Protein AF-A0A537UVN1-F1 (afdb_monomer)

Secondary structure (DSSP, 8-state):
-----------B--SS-HHHHHHHHHHHT--HHHHHHHHHHH-SBHHHHHHHHHHHHHHHHHHS---S------------

Sequence (80 aa):
MQRIKHPPVRNKIDLAEPIQVRAWTRRLDISADALKAVVDKVGNSVAAVTKEVELQRTTRKASIAPVESQPADGELPPPV

Mean predicted aligned error: 12.84 Å

Foldseek 3Di:
DDPPPPDPPCQFQDLVDVVSLVVVCVVLVHDSVLLVVQCVVQNRGNVSSSVVSVVVVVVVCVVVDDDDDDPPPDDDDDDD

Radius of gyration: 17.44 Å; Cα contacts (8 Å, |Δi|>4): 46; chains: 1; bounding box: 45×28×51 Å

Structure (mmCIF, N/CA/C/O backbone):
data_AF-A0A537UVN1-F1
#
_entry.id   AF-A0A537UVN1-F1
#
loop_
_atom_site.group_PDB
_atom_site.id
_atom_site.type_symbol
_atom_site.label_atom_id
_atom_site.label_alt_id
_atom_site.label_comp_id
_atom_site.label_asym_id
_atom_site.label_entity_id
_atom_site.label_seq_id
_atom_site.pdbx_PDB_ins_code
_atom_site.Cartn_x
_atom_site.Cartn_y
_atom_site.Cartn_z
_atom_site.occupancy
_atom_site.B_iso_or_equiv
_atom_site.auth_seq_id
_atom_site.auth_comp_id
_atom_site.auth_asym_id
_atom_site.auth_atom_id
_atom_site.pdbx_PDB_model_num
ATOM 1 N N . MET A 1 1 ? 34.262 -11.363 4.191 1.00 48.78 1 MET A N 1
ATOM 2 C CA . MET A 1 1 ? 33.501 -10.114 3.950 1.00 48.78 1 MET A CA 1
ATOM 3 C C . MET A 1 1 ? 32.233 -10.438 3.170 1.00 48.78 1 MET A C 1
ATOM 5 O O . MET A 1 1 ? 32.337 -10.724 1.986 1.00 48.78 1 MET A O 1
ATOM 9 N N . GLN A 1 2 ? 31.051 -10.413 3.790 1.00 59.88 2 GLN A N 1
ATOM 10 C CA . GLN A 1 2 ? 29.785 -10.515 3.054 1.00 59.88 2 GLN A CA 1
ATOM 11 C C . GLN A 1 2 ? 29.136 -9.130 2.974 1.00 59.88 2 GLN A C 1
ATOM 13 O O . GLN A 1 2 ? 28.438 -8.714 3.894 1.00 59.88 2 GLN A O 1
ATOM 18 N N . ARG A 1 3 ? 29.367 -8.397 1.874 1.00 59.38 3 ARG A N 1
ATOM 19 C CA . ARG A 1 3 ? 28.494 -7.262 1.535 1.00 59.38 3 ARG A CA 1
ATOM 20 C C . ARG A 1 3 ? 27.138 -7.868 1.200 1.00 59.38 3 ARG A C 1
ATOM 22 O O . ARG A 1 3 ? 26.991 -8.437 0.120 1.00 59.38 3 ARG A O 1
ATOM 29 N N . ILE A 1 4 ? 26.175 -7.757 2.117 1.00 59.62 4 ILE A N 1
ATOM 30 C CA . ILE A 1 4 ? 24.771 -8.065 1.837 1.00 59.62 4 ILE A CA 1
ATOM 31 C C . ILE A 1 4 ? 24.339 -7.081 0.751 1.00 59.62 4 ILE A C 1
ATOM 33 O O . ILE A 1 4 ? 23.990 -5.932 1.033 1.00 59.62 4 ILE A O 1
ATOM 37 N N . LYS A 1 5 ? 24.451 -7.515 -0.512 1.00 54.78 5 LYS A N 1
ATOM 38 C CA . LYS A 1 5 ? 23.928 -6.803 -1.677 1.00 54.78 5 LYS A CA 1
ATOM 39 C C . LYS A 1 5 ? 22.459 -6.575 -1.367 1.00 54.78 5 LYS A C 1
ATOM 41 O O . LYS A 1 5 ? 21.715 -7.549 -1.280 1.00 54.78 5 LYS A O 1
ATOM 46 N N . HIS A 1 6 ? 22.090 -5.326 -1.091 1.00 56.22 6 HIS A N 1
ATOM 47 C CA . HIS A 1 6 ? 20.736 -5.008 -0.659 1.00 56.22 6 HIS A CA 1
ATOM 48 C C . HIS A 1 6 ? 19.801 -5.552 -1.745 1.00 56.22 6 HIS A C 1
ATOM 50 O O . HIS A 1 6 ? 19.998 -5.184 -2.910 1.00 56.22 6 HIS A O 1
ATOM 56 N N . PRO A 1 7 ? 18.886 -6.491 -1.424 1.00 57.53 7 PRO A N 1
ATOM 57 C CA . PRO A 1 7 ? 18.051 -7.111 -2.442 1.00 57.53 7 PRO A CA 1
ATOM 58 C C . PRO A 1 7 ? 17.331 -5.980 -3.177 1.00 57.53 7 PRO A C 1
ATOM 60 O O . PRO A 1 7 ? 16.825 -5.078 -2.500 1.00 57.53 7 PRO A O 1
ATOM 63 N N . PRO A 1 8 ? 17.366 -5.957 -4.525 1.00 55.44 8 PRO A N 1
ATOM 64 C CA . PRO A 1 8 ? 17.000 -4.779 -5.298 1.00 55.44 8 PRO A CA 1
ATOM 65 C C . PRO A 1 8 ? 15.613 -4.335 -4.862 1.00 55.44 8 PRO A C 1
ATOM 67 O O . PRO A 1 8 ? 14.661 -5.107 -4.984 1.00 55.44 8 PRO A O 1
ATOM 70 N N . VAL A 1 9 ? 15.535 -3.135 -4.272 1.00 57.22 9 VAL A N 1
ATOM 71 C CA . VAL A 1 9 ? 14.328 -2.650 -3.595 1.00 57.22 9 VAL A CA 1
ATOM 72 C C . VAL A 1 9 ? 13.198 -2.728 -4.608 1.00 57.22 9 VAL A C 1
ATOM 74 O O . VAL A 1 9 ? 13.195 -1.975 -5.582 1.00 57.22 9 VAL A O 1
ATOM 7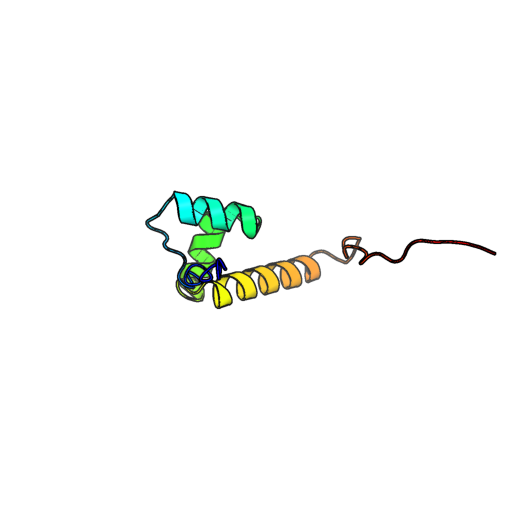7 N N . ARG A 1 10 ? 12.293 -3.702 -4.425 1.00 58.19 10 ARG A N 1
ATOM 78 C CA . ARG A 1 10 ? 11.275 -4.098 -5.412 1.00 58.19 10 ARG A CA 1
ATOM 79 C C . ARG A 1 10 ? 10.181 -3.038 -5.410 1.00 58.19 10 ARG A C 1
ATOM 81 O O . ARG A 1 10 ? 9.101 -3.222 -4.863 1.00 58.19 10 ARG A O 1
ATOM 88 N N . ASN A 1 11 ? 10.533 -1.895 -5.999 1.00 73.56 11 ASN A N 1
ATOM 89 C CA . ASN A 1 11 ? 9.830 -0.614 -5.963 1.00 73.56 11 ASN A CA 1
ATOM 90 C C . ASN A 1 11 ? 8.493 -0.663 -6.720 1.00 73.56 11 ASN A C 1
ATOM 92 O O . ASN A 1 11 ? 7.734 0.295 -6.693 1.00 73.56 11 ASN A O 1
ATOM 96 N N . LYS A 1 12 ? 8.185 -1.790 -7.370 1.00 78.88 12 LYS A N 1
ATOM 97 C CA . LYS A 1 12 ? 6.863 -2.111 -7.899 1.00 78.88 12 LYS A CA 1
ATOM 98 C C . LYS A 1 12 ? 6.220 -3.197 -7.035 1.00 78.88 12 LYS A C 1
ATOM 100 O O . LYS A 1 12 ? 6.759 -4.300 -6.919 1.00 78.88 12 LYS A O 1
ATOM 105 N N . ILE A 1 13 ? 5.069 -2.880 -6.448 1.00 81.31 13 ILE A N 1
ATOM 106 C CA . ILE A 1 13 ? 4.098 -3.853 -5.945 1.00 81.31 13 ILE A CA 1
ATOM 107 C C . ILE A 1 13 ? 3.577 -4.619 -7.151 1.00 81.31 13 ILE A C 1
ATOM 109 O O . ILE A 1 13 ? 3.128 -3.997 -8.109 1.00 81.31 13 ILE A O 1
ATOM 113 N N . ASP A 1 14 ? 3.617 -5.944 -7.114 1.00 81.50 14 ASP A N 1
ATOM 114 C CA . ASP A 1 14 ? 2.907 -6.743 -8.102 1.00 81.50 14 ASP A CA 1
ATOM 115 C C . ASP A 1 14 ? 1.601 -7.262 -7.497 1.00 81.50 14 ASP A C 1
ATOM 117 O O . ASP A 1 14 ? 1.601 -7.832 -6.404 1.00 81.50 14 ASP A O 1
ATOM 121 N N . LEU A 1 15 ? 0.484 -6.985 -8.175 1.00 80.06 15 LEU A N 1
ATOM 122 C CA . LEU A 1 15 ? -0.856 -7.375 -7.733 1.00 80.06 15 LEU A CA 1
ATOM 123 C C . LEU A 1 15 ? -1.230 -8.787 -8.202 1.00 80.06 15 LEU A C 1
ATOM 125 O O . LEU A 1 15 ? -2.143 -9.380 -7.630 1.00 80.06 15 LEU A O 1
ATOM 129 N N . ALA A 1 16 ? -0.522 -9.338 -9.195 1.00 82.19 16 ALA A N 1
ATOM 130 C CA . ALA A 1 16 ? -0.672 -10.735 -9.598 1.00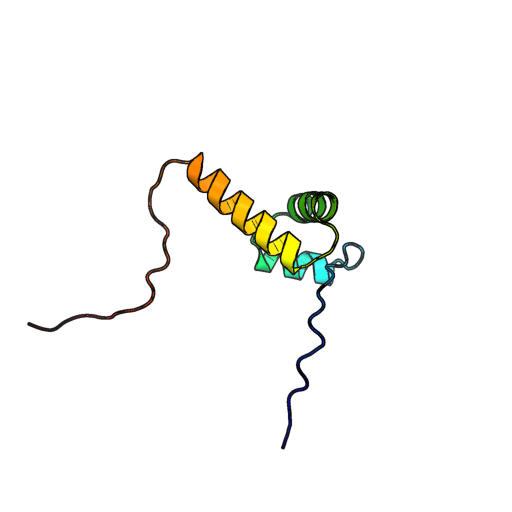 82.19 16 ALA A CA 1
ATOM 131 C C . ALA A 1 16 ? -0.022 -11.701 -8.588 1.00 82.19 16 ALA A C 1
ATOM 133 O O . ALA A 1 16 ? -0.388 -12.870 -8.530 1.00 82.19 16 ALA A O 1
ATOM 134 N N . GLU A 1 17 ? 0.912 -11.208 -7.768 1.00 84.19 17 GLU A N 1
ATOM 135 C CA . GLU A 1 17 ? 1.638 -11.971 -6.751 1.00 84.19 17 GLU A CA 1
ATOM 136 C C . GLU A 1 17 ? 0.914 -11.932 -5.389 1.00 84.19 17 GLU A C 1
ATOM 138 O O . GLU A 1 17 ? 1.097 -10.979 -4.618 1.00 84.19 17 GLU A O 1
ATOM 143 N N . PRO A 1 18 ? 0.140 -12.967 -4.997 1.00 82.94 18 PRO A N 1
ATOM 144 C CA . PRO A 1 18 ? -0.612 -12.952 -3.738 1.00 82.94 18 PRO A CA 1
ATOM 145 C C . PRO A 1 18 ? 0.302 -12.896 -2.504 1.00 82.94 18 PRO A C 1
ATOM 147 O O . PRO A 1 18 ? -0.105 -12.405 -1.451 1.00 82.94 18 PRO A O 1
ATOM 150 N N . ILE A 1 19 ? 1.550 -13.362 -2.630 1.00 85.38 19 ILE A N 1
ATOM 151 C CA . ILE A 1 19 ? 2.590 -13.250 -1.599 1.00 85.38 19 ILE A CA 1
ATOM 152 C C . ILE A 1 19 ? 2.986 -11.781 -1.405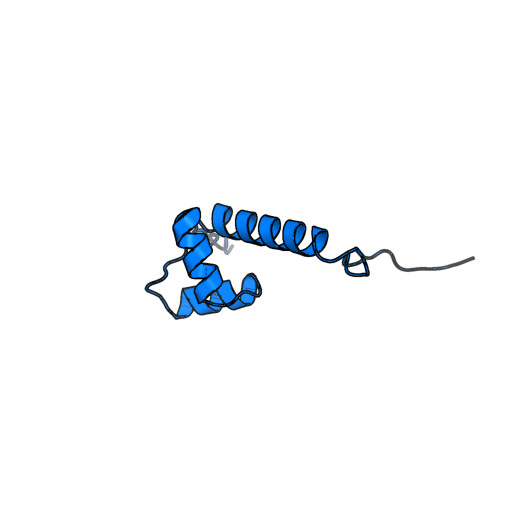 1.00 85.38 19 ILE A C 1
ATOM 154 O O . ILE A 1 19 ? 3.051 -11.305 -0.271 1.00 85.38 19 ILE A O 1
ATOM 158 N N . GLN A 1 20 ? 3.202 -11.042 -2.499 1.00 83.69 20 GLN A N 1
ATOM 159 C CA . GLN A 1 20 ? 3.583 -9.633 -2.441 1.00 83.69 20 GLN A CA 1
ATOM 160 C C . GLN A 1 20 ? 2.413 -8.773 -1.943 1.00 83.69 20 GLN A C 1
ATOM 162 O O . GLN A 1 20 ? 2.616 -7.947 -1.054 1.00 83.69 20 GLN A O 1
ATOM 167 N N . VAL A 1 21 ? 1.182 -9.032 -2.401 1.00 84.25 21 VAL A N 1
ATOM 168 C CA . VAL A 1 21 ? -0.044 -8.416 -1.857 1.00 84.25 21 VAL A CA 1
ATOM 169 C C . VAL A 1 21 ? -0.147 -8.636 -0.343 1.00 84.25 21 VAL A C 1
ATOM 171 O O . VAL A 1 21 ? -0.266 -7.663 0.398 1.00 84.25 21 VAL A O 1
ATOM 174 N N . ARG A 1 22 ? -0.022 -9.882 0.144 1.00 85.00 22 ARG A N 1
ATOM 175 C CA . ARG A 1 22 ? -0.079 -10.208 1.587 1.00 85.00 22 ARG A CA 1
ATOM 176 C C . ARG A 1 22 ? 1.036 -9.559 2.412 1.00 85.00 22 ARG A C 1
ATOM 178 O O . ARG A 1 22 ? 0.821 -9.260 3.586 1.00 85.00 22 ARG A O 1
ATOM 185 N N . ALA A 1 23 ? 2.215 -9.343 1.830 1.00 85.38 23 ALA A N 1
ATOM 186 C CA . ALA A 1 23 ? 3.305 -8.631 2.491 1.00 85.38 23 ALA A CA 1
ATOM 187 C C . ALA A 1 23 ? 3.009 -7.127 2.629 1.00 85.38 23 ALA A C 1
ATOM 189 O O . ALA 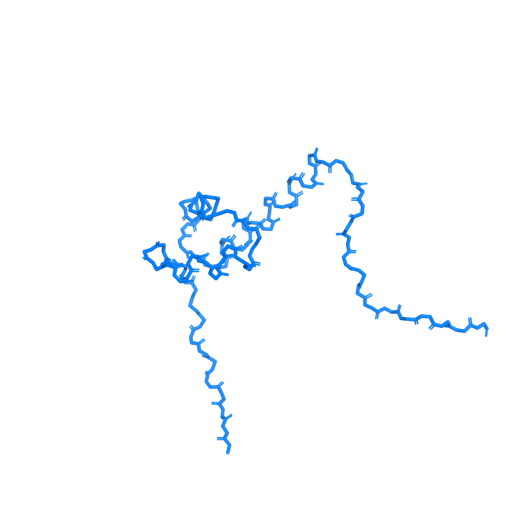A 1 23 ? 3.297 -6.543 3.674 1.00 85.38 23 ALA A O 1
ATOM 190 N N . TRP A 1 24 ? 2.403 -6.503 1.613 1.00 84.81 24 TRP A N 1
ATOM 191 C CA . TRP A 1 24 ? 2.050 -5.081 1.648 1.00 84.81 24 TRP A CA 1
ATOM 192 C C . TRP A 1 24 ? 0.828 -4.783 2.509 1.00 84.81 24 TRP A C 1
ATOM 194 O O . TRP A 1 24 ? 0.887 -3.835 3.286 1.00 84.81 24 TRP A O 1
ATOM 204 N N . THR A 1 25 ? -0.221 -5.611 2.474 1.00 86.19 25 THR A N 1
ATOM 205 C CA . THR A 1 25 ? -1.375 -5.446 3.378 1.00 86.19 25 THR A CA 1
ATOM 206 C C . THR A 1 25 ? -0.954 -5.524 4.846 1.00 86.19 25 THR A C 1
ATOM 208 O O . THR A 1 25 ? -1.348 -4.666 5.629 1.00 86.19 25 THR A O 1
ATOM 211 N N . ARG A 1 26 ? -0.064 -6.465 5.208 1.00 84.94 26 ARG A N 1
ATOM 212 C CA . ARG A 1 26 ? 0.514 -6.566 6.564 1.00 84.94 26 ARG A CA 1
ATOM 213 C C . ARG A 1 26 ? 1.496 -5.451 6.938 1.00 84.94 26 ARG A C 1
ATOM 215 O O . ARG A 1 26 ? 1.658 -5.190 8.121 1.00 84.94 26 ARG A O 1
ATOM 222 N N . ARG A 1 27 ? 2.185 -4.821 5.979 1.00 83.19 27 ARG A N 1
ATOM 223 C CA . ARG A 1 27 ? 3.107 -3.697 6.257 1.00 83.19 27 ARG A CA 1
ATOM 224 C C . ARG A 1 27 ? 2.408 -2.348 6.370 1.00 83.19 27 ARG A C 1
ATOM 226 O O . ARG A 1 27 ? 2.884 -1.477 7.089 1.00 83.19 27 ARG A O 1
ATOM 233 N N . LEU A 1 28 ? 1.336 -2.159 5.610 1.00 81.56 28 LEU A N 1
ATOM 234 C CA . LEU A 1 28 ? 0.606 -0.896 5.525 1.00 81.56 28 LEU A CA 1
ATOM 235 C C . LEU A 1 28 ? -0.628 -0.869 6.436 1.00 81.56 28 LEU A C 1
ATOM 237 O O . LEU A 1 28 ? -1.154 0.211 6.679 1.00 81.56 28 LEU A O 1
ATOM 241 N N . ASP A 1 29 ? -1.036 -2.028 6.958 1.00 83.94 29 ASP A N 1
ATOM 242 C CA . ASP A 1 29 ? -2.262 -2.265 7.730 1.00 83.94 29 ASP A CA 1
ATOM 243 C C . ASP A 1 29 ? -3.528 -1.826 6.973 1.00 83.94 29 ASP A C 1
ATOM 245 O O . ASP A 1 29 ? -4.329 -1.006 7.417 1.00 83.94 29 ASP A O 1
ATOM 249 N N . ILE A 1 30 ? -3.662 -2.347 5.747 1.00 85.19 30 ILE A N 1
ATOM 250 C CA . ILE A 1 30 ? -4.786 -2.070 4.843 1.00 85.19 30 ILE A CA 1
ATOM 251 C C . ILE A 1 30 ? -5.295 -3.350 4.180 1.00 85.19 30 ILE A C 1
ATOM 253 O O . ILE A 1 30 ? -4.530 -4.271 3.890 1.00 85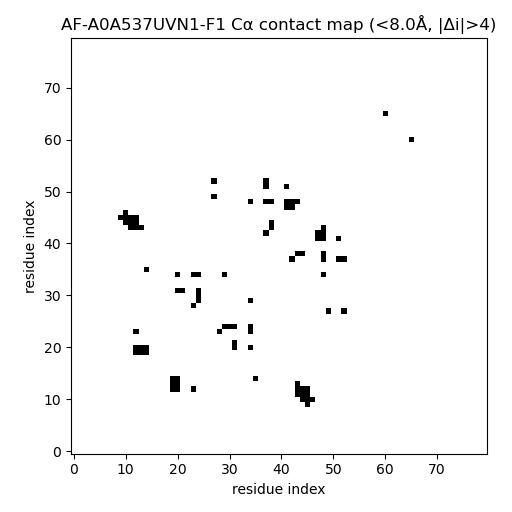.19 30 ILE A O 1
ATOM 257 N N . SER A 1 31 ? -6.590 -3.386 3.865 1.00 86.88 31 SER A N 1
ATOM 258 C CA . SER A 1 31 ? -7.197 -4.456 3.067 1.00 86.88 31 SER A CA 1
ATOM 259 C C . SER A 1 31 ? -6.590 -4.543 1.663 1.00 86.88 31 SER A C 1
ATOM 261 O O . SER A 1 31 ? -6.204 -3.532 1.075 1.00 86.88 31 SER A O 1
ATOM 263 N N . ALA A 1 32 ? -6.581 -5.745 1.076 1.00 86.00 32 ALA A N 1
ATOM 264 C CA . ALA A 1 32 ? -6.082 -5.961 -0.288 1.00 86.00 32 ALA A CA 1
ATOM 265 C C . ALA A 1 32 ? -6.825 -5.118 -1.341 1.00 86.00 32 ALA A C 1
ATOM 267 O O . ALA A 1 32 ? -6.228 -4.713 -2.334 1.00 86.00 32 ALA A O 1
ATOM 268 N N . ASP A 1 33 ? -8.103 -4.814 -1.109 1.00 87.88 33 ASP A N 1
ATOM 269 C CA . ASP A 1 33 ? -8.874 -3.942 -1.994 1.00 87.88 33 ASP A CA 1
ATOM 270 C C . ASP A 1 33 ? -8.450 -2.467 -1.897 1.00 87.88 33 ASP A C 1
ATOM 272 O O . ASP A 1 33 ? -8.195 -1.835 -2.917 1.00 87.88 33 ASP A O 1
ATOM 276 N N . ALA A 1 34 ? -8.217 -1.953 -0.684 1.00 85.38 34 ALA A N 1
ATOM 277 C CA . ALA A 1 34 ? -7.643 -0.620 -0.487 1.00 85.38 34 ALA A CA 1
ATOM 278 C C . ALA A 1 34 ? -6.228 -0.508 -1.088 1.00 85.38 34 ALA A C 1
ATOM 280 O O . ALA A 1 34 ? -5.897 0.507 -1.699 1.00 85.38 34 ALA A O 1
ATOM 281 N N . LEU A 1 35 ? -5.413 -1.568 -0.991 1.00 86.44 35 LEU A N 1
ATOM 282 C CA . LEU A 1 35 ? -4.116 -1.638 -1.671 1.00 86.44 35 LEU A CA 1
ATOM 283 C C . LEU A 1 35 ? -4.272 -1.557 -3.200 1.00 86.44 35 LEU A C 1
ATOM 285 O O . LEU A 1 35 ? -3.521 -0.825 -3.839 1.00 86.44 35 LEU A O 1
ATOM 289 N N . LYS A 1 36 ? -5.247 -2.269 -3.784 1.00 87.69 36 LYS A N 1
ATOM 290 C CA . LYS A 1 36 ? -5.557 -2.189 -5.221 1.00 87.69 36 LYS A CA 1
ATOM 291 C C . LYS A 1 36 ? -6.022 -0.790 -5.624 1.00 87.69 36 LYS A C 1
ATOM 293 O O . LYS A 1 36 ? -5.487 -0.260 -6.585 1.00 87.69 36 LYS A O 1
ATOM 298 N N . ALA A 1 37 ? -6.952 -0.181 -4.888 1.00 88.62 37 ALA A N 1
ATOM 299 C CA . ALA A 1 37 ? -7.466 1.160 -5.180 1.00 88.62 37 ALA A CA 1
ATOM 300 C C . ALA A 1 37 ? -6.371 2.241 -5.102 1.00 88.62 37 ALA A C 1
ATOM 302 O O . ALA A 1 37 ? -6.338 3.161 -5.916 1.00 88.62 37 ALA A O 1
ATOM 303 N N . VAL A 1 38 ? -5.427 2.111 -4.163 1.00 87.38 38 VAL A N 1
ATOM 304 C CA . VAL A 1 38 ? -4.240 2.975 -4.116 1.00 87.38 38 VAL A CA 1
ATOM 305 C C . VAL A 1 38 ? -3.317 2.709 -5.311 1.00 87.38 38 VAL A C 1
ATOM 307 O O . VAL A 1 38 ? -2.910 3.661 -5.969 1.00 87.38 38 VAL A O 1
ATOM 310 N N . VAL A 1 39 ? -3.012 1.446 -5.633 1.00 87.31 39 VAL A N 1
ATOM 311 C CA . VAL A 1 39 ? -2.169 1.081 -6.792 1.00 87.31 39 VAL A CA 1
ATOM 312 C C . VAL A 1 39 ? -2.784 1.511 -8.129 1.00 87.31 39 VAL A C 1
ATOM 314 O O . VAL A 1 39 ? -2.043 1.883 -9.031 1.00 87.31 39 VAL A O 1
ATOM 317 N N . ASP A 1 40 ? -4.107 1.515 -8.262 1.00 88.06 40 ASP A N 1
ATOM 318 C CA . ASP A 1 40 ? -4.814 2.046 -9.432 1.00 88.06 40 ASP A CA 1
ATOM 319 C C . ASP A 1 40 ? -4.615 3.571 -9.550 1.00 88.06 40 ASP A C 1
ATOM 321 O O . ASP A 1 40 ? -4.187 4.077 -10.586 1.00 88.06 40 ASP A O 1
ATOM 325 N N . LYS A 1 41 ? -4.784 4.296 -8.433 1.00 87.69 41 LYS A N 1
ATOM 326 C CA . LYS A 1 41 ? -4.642 5.759 -8.354 1.00 87.69 41 LYS A CA 1
ATOM 327 C C . LYS A 1 41 ? -3.210 6.272 -8.579 1.00 87.69 41 LYS A C 1
ATOM 329 O O . LYS A 1 41 ? -3.038 7.317 -9.202 1.00 87.69 41 LYS A O 1
ATOM 334 N N . VAL A 1 42 ? -2.187 5.608 -8.025 1.00 84.56 42 VAL A N 1
ATOM 335 C CA . VAL A 1 42 ? -0.782 6.096 -8.038 1.00 84.56 42 VAL A CA 1
ATOM 336 C C . VAL A 1 42 ? 0.202 5.176 -8.772 1.00 84.56 42 VAL A C 1
ATOM 338 O O . VAL A 1 42 ? 1.418 5.396 -8.743 1.00 84.56 42 VAL A O 1
ATOM 341 N N . GLY A 1 43 ? -0.312 4.145 -9.442 1.00 82.62 43 GLY A N 1
ATOM 342 C CA . GLY A 1 43 ? 0.468 3.080 -10.061 1.00 82.62 43 GLY A CA 1
ATOM 343 C C . GLY A 1 43 ? 1.075 2.104 -9.045 1.00 82.62 43 GLY A C 1
ATOM 344 O O . GLY A 1 43 ? 1.093 2.322 -7.834 1.00 82.62 43 GLY A O 1
ATOM 345 N N . ASN A 1 44 ? 1.673 1.026 -9.555 1.00 85.00 44 ASN A N 1
ATOM 346 C CA . ASN A 1 44 ? 2.333 -0.028 -8.769 1.00 85.00 44 ASN A CA 1
ATOM 347 C C . ASN A 1 44 ? 3.512 0.442 -7.882 1.00 85.00 44 ASN A C 1
ATOM 349 O O . ASN A 1 44 ? 4.140 -0.387 -7.228 1.00 85.00 44 ASN A O 1
ATOM 353 N N . SER A 1 45 ? 3.874 1.724 -7.869 1.00 84.56 45 SER A N 1
ATOM 354 C CA . SER A 1 45 ? 5.077 2.246 -7.212 1.00 84.56 45 SER A CA 1
ATOM 355 C C . SER A 1 45 ? 4.975 2.221 -5.681 1.00 84.56 45 SER A C 1
ATOM 357 O O . SER A 1 45 ? 4.251 3.019 -5.094 1.00 84.56 45 SER A O 1
ATOM 359 N N . VAL A 1 46 ? 5.773 1.381 -5.012 1.00 81.38 46 VAL A N 1
ATOM 360 C CA . VAL A 1 46 ? 5.842 1.231 -3.540 1.00 81.38 46 VAL A CA 1
ATOM 361 C C . VAL A 1 46 ? 5.975 2.574 -2.822 1.00 81.38 46 VAL A C 1
ATOM 363 O O . VAL A 1 46 ? 5.278 2.818 -1.837 1.00 81.38 46 VAL A O 1
ATOM 366 N N . ALA A 1 47 ? 6.850 3.452 -3.319 1.00 82.19 47 ALA A N 1
ATOM 367 C CA . ALA A 1 47 ? 7.076 4.772 -2.731 1.00 82.19 47 ALA A CA 1
ATOM 368 C C . ALA A 1 47 ? 5.842 5.690 -2.822 1.00 82.19 47 ALA A C 1
ATOM 370 O O . ALA A 1 47 ? 5.608 6.492 -1.920 1.00 82.19 47 ALA A O 1
ATOM 371 N N . ALA A 1 48 ? 5.041 5.558 -3.884 1.00 85.62 48 ALA A N 1
ATOM 372 C CA . ALA A 1 48 ? 3.801 6.309 -4.053 1.00 85.62 48 ALA A CA 1
ATOM 373 C C . ALA A 1 48 ? 2.664 5.695 -3.224 1.00 85.62 48 ALA A C 1
ATOM 375 O O . ALA A 1 48 ? 1.973 6.418 -2.517 1.00 85.62 48 ALA A O 1
ATOM 376 N N . VAL A 1 49 ? 2.530 4.363 -3.231 1.00 85.75 49 VAL A N 1
ATOM 377 C CA . VAL A 1 49 ? 1.533 3.620 -2.443 1.00 85.75 49 VAL A CA 1
ATOM 378 C C . VAL A 1 49 ? 1.707 3.882 -0.947 1.00 85.75 49 VAL A C 1
ATOM 380 O O . VAL A 1 49 ? 0.734 4.175 -0.262 1.00 85.75 49 VAL A O 1
ATOM 383 N N . THR A 1 50 ? 2.944 3.836 -0.441 1.00 84.12 50 THR A N 1
ATOM 384 C CA . THR A 1 50 ? 3.237 4.136 0.971 1.00 84.12 50 THR A CA 1
ATOM 385 C C . THR A 1 50 ? 2.827 5.569 1.311 1.00 84.12 50 THR A C 1
ATOM 387 O O . THR A 1 50 ? 2.037 5.760 2.232 1.00 84.12 50 THR A O 1
ATOM 390 N N . LYS A 1 51 ? 3.248 6.556 0.503 1.00 85.94 51 LYS A N 1
ATOM 391 C CA . LYS A 1 51 ? 2.886 7.968 0.705 1.00 85.94 51 LYS A CA 1
ATOM 392 C C . LYS A 1 51 ? 1.383 8.233 0.630 1.00 85.94 51 LYS A C 1
ATOM 394 O O . LYS A 1 51 ? 0.872 8.996 1.438 1.00 85.94 51 LYS A O 1
ATOM 399 N N . GLU A 1 52 ? 0.667 7.622 -0.310 1.00 87.88 52 GLU A N 1
ATOM 400 C CA . GLU A 1 52 ? -0.791 7.755 -0.434 1.00 87.88 52 GLU A CA 1
ATOM 401 C C . GLU A 1 52 ? -1.509 7.117 0.766 1.00 87.88 52 GLU A C 1
ATOM 403 O O . GLU A 1 52 ? -2.473 7.684 1.269 1.00 87.88 52 GLU A O 1
ATOM 408 N N . VAL A 1 53 ? -1.017 5.991 1.294 1.00 85.88 53 VAL A N 1
ATOM 409 C CA . VAL A 1 53 ? -1.574 5.354 2.502 1.00 85.88 53 VAL A CA 1
ATOM 410 C C . VAL A 1 53 ? -1.258 6.153 3.770 1.00 85.88 53 VAL A C 1
ATOM 412 O O . VAL A 1 53 ? -2.103 6.250 4.658 1.00 85.88 53 VAL A O 1
ATOM 415 N N . GLU A 1 54 ? -0.081 6.767 3.878 1.00 84.44 54 GLU A N 1
ATOM 416 C CA . GLU A 1 54 ? 0.235 7.719 4.951 1.00 84.44 54 GLU A CA 1
ATOM 417 C C . GLU A 1 54 ? -0.632 8.983 4.853 1.00 84.44 54 GLU A C 1
ATOM 419 O O . GLU A 1 54 ? -1.206 9.411 5.856 1.00 84.44 54 GLU A O 1
ATOM 424 N N . LEU A 1 55 ? -0.821 9.522 3.643 1.00 84.81 55 LEU A N 1
ATOM 425 C CA . LEU A 1 55 ? -1.692 10.666 3.371 1.00 84.81 55 LEU A CA 1
ATOM 426 C C . LEU A 1 55 ? -3.162 10.352 3.704 1.00 84.81 55 LEU A C 1
ATOM 428 O O . LEU A 1 55 ? -3.844 11.156 4.341 1.00 84.81 55 LEU A O 1
ATOM 432 N N . GLN A 1 56 ? -3.648 9.159 3.354 1.00 82.50 56 GLN A N 1
ATOM 433 C CA . GLN A 1 56 ? -4.990 8.708 3.721 1.00 82.50 56 GLN A CA 1
ATOM 434 C C . GLN A 1 56 ? -5.131 8.431 5.221 1.00 82.50 56 GLN A C 1
ATOM 436 O O . GLN A 1 56 ? -6.183 8.722 5.790 1.00 82.50 56 GLN A O 1
ATOM 441 N N . ARG A 1 57 ? -4.090 7.927 5.898 1.00 79.56 57 ARG A N 1
ATOM 442 C CA . ARG A 1 57 ? -4.112 7.765 7.360 1.00 79.56 57 ARG A CA 1
ATOM 443 C C . ARG A 1 57 ? -4.107 9.107 8.086 1.00 79.56 57 ARG A C 1
ATOM 445 O O . ARG A 1 57 ? -4.880 9.252 9.028 1.00 79.56 57 ARG A O 1
ATOM 452 N N . THR A 1 58 ? -3.338 10.104 7.641 1.00 75.44 58 THR A N 1
ATOM 453 C CA . THR A 1 58 ? -3.392 11.443 8.254 1.00 75.44 58 THR A CA 1
ATOM 454 C C . THR A 1 58 ? -4.708 12.164 7.948 1.00 75.44 58 THR A C 1
ATOM 456 O O . THR A 1 58 ? -5.326 12.675 8.875 1.00 75.44 58 THR A O 1
ATOM 459 N N . THR A 1 59 ? -5.238 12.101 6.716 1.00 75.19 59 THR A N 1
ATOM 460 C CA . THR A 1 59 ? -6.531 12.742 6.398 1.00 75.19 59 THR A CA 1
ATOM 461 C C . THR A 1 59 ? -7.702 12.076 7.137 1.00 75.19 59 THR A C 1
ATOM 463 O O . THR A 1 59 ? -8.535 12.763 7.725 1.00 75.19 59 THR A O 1
ATOM 466 N N . ARG A 1 60 ? -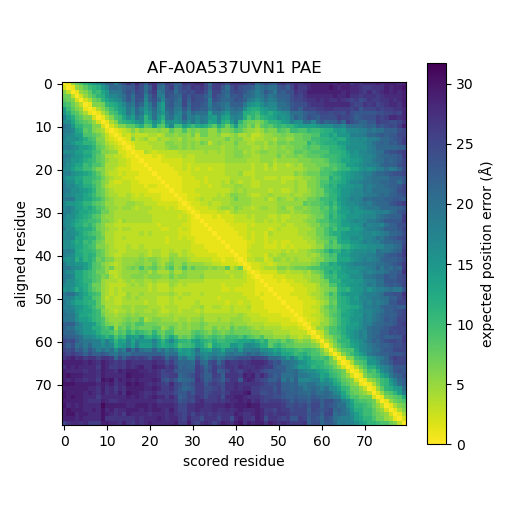7.719 10.737 7.259 1.00 67.50 60 ARG A N 1
ATOM 467 C CA . ARG A 1 60 ? -8.729 10.024 8.064 1.00 67.50 60 ARG A CA 1
ATOM 468 C C . ARG A 1 60 ? -8.594 10.332 9.564 1.00 67.50 60 ARG A C 1
ATOM 470 O O . ARG A 1 60 ? -9.613 10.493 10.227 1.00 67.50 60 ARG A O 1
ATOM 477 N N . LYS A 1 61 ? -7.369 10.493 10.083 1.00 54.25 61 LYS A N 1
ATOM 478 C CA . LYS A 1 61 ? -7.093 11.004 11.445 1.00 54.25 61 LYS A CA 1
ATOM 479 C C . LYS A 1 61 ? -7.316 12.517 11.616 1.00 54.25 61 LYS A C 1
ATOM 481 O O . LYS A 1 61 ? -7.150 13.009 12.724 1.00 54.25 61 LYS A O 1
ATOM 486 N N . ALA A 1 62 ? -7.653 13.253 10.557 1.00 53.97 62 ALA A N 1
ATOM 487 C CA . ALA A 1 62 ? -8.122 14.635 10.647 1.00 53.97 62 ALA A CA 1
ATOM 488 C C . ALA A 1 62 ? -9.660 14.696 10.652 1.00 53.97 62 ALA A C 1
ATOM 490 O O . ALA A 1 62 ? -10.238 15.549 11.318 1.00 53.9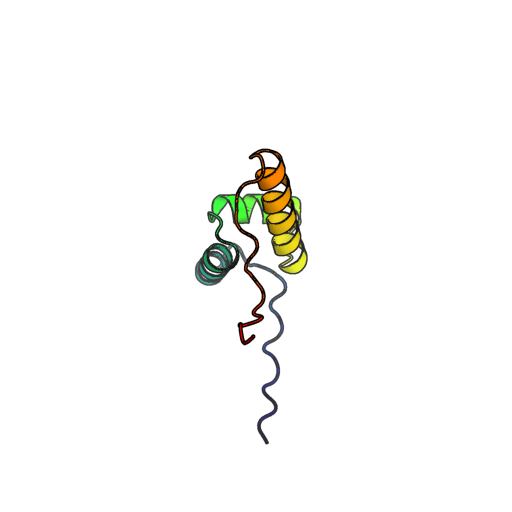7 62 ALA A O 1
ATOM 491 N N . SER A 1 63 ? -10.332 13.761 9.967 1.00 47.28 63 SER A N 1
ATOM 492 C CA . SER A 1 63 ? -11.793 13.585 10.043 1.00 47.28 63 SER A CA 1
ATOM 493 C C . SER A 1 63 ? -12.268 12.945 11.355 1.00 47.28 63 SER A C 1
ATOM 495 O O . SER A 1 63 ? -13.414 13.137 11.749 1.00 47.28 63 SER A O 1
ATOM 497 N N . ILE A 1 64 ? -11.405 12.177 12.025 1.00 54.06 64 ILE A N 1
ATOM 498 C CA . ILE A 1 64 ? -11.636 11.616 13.362 1.00 54.06 64 ILE A CA 1
ATOM 499 C C . ILE A 1 64 ? -10.817 12.459 14.343 1.00 54.06 64 ILE A C 1
ATOM 501 O O . ILE A 1 64 ? -9.591 12.373 14.343 1.00 54.06 64 ILE A O 1
ATOM 505 N N . ALA A 1 65 ? -11.497 13.308 15.120 1.00 49.19 65 ALA A N 1
ATOM 506 C CA . ALA A 1 65 ? -10.883 14.331 15.971 1.00 49.19 65 ALA A CA 1
ATOM 507 C C . ALA A 1 65 ? -9.847 13.757 16.972 1.00 49.19 65 ALA A C 1
ATOM 509 O O . ALA A 1 65 ? -9.957 12.599 17.382 1.00 49.19 65 ALA A O 1
ATOM 510 N N . PRO A 1 66 ? -8.816 14.538 17.353 1.00 51.78 66 PRO A N 1
ATOM 511 C CA . PRO A 1 66 ? -7.564 13.975 17.843 1.00 51.78 66 PRO A CA 1
ATOM 512 C C . PRO A 1 66 ? -7.644 13.477 19.288 1.00 51.78 66 PRO A C 1
ATOM 514 O O . PRO A 1 66 ? -7.642 14.263 20.233 1.00 51.78 66 PRO A O 1
ATOM 517 N N . VAL A 1 67 ? -7.576 12.158 19.449 1.00 54.94 67 VAL A N 1
ATOM 518 C CA . VAL A 1 67 ? -7.125 11.511 20.682 1.00 54.94 67 VAL A CA 1
ATOM 519 C C . VAL A 1 67 ? -6.097 10.429 20.339 1.00 54.94 67 VAL A C 1
ATOM 521 O O . VAL A 1 67 ? -6.313 9.606 19.455 1.00 54.94 67 VAL A O 1
ATOM 524 N N . GLU A 1 68 ? -4.948 10.521 21.007 1.00 52.47 68 GLU A N 1
ATOM 525 C CA . GLU A 1 68 ? -3.970 9.459 21.277 1.00 52.47 68 GLU A CA 1
ATOM 526 C C . GLU A 1 68 ? -3.589 8.473 20.151 1.00 52.47 68 GLU A C 1
ATOM 528 O O . GLU A 1 68 ? -4.238 7.454 19.935 1.00 52.47 68 GLU A O 1
ATOM 533 N N . SER A 1 69 ? -2.450 8.737 19.493 1.00 40.62 69 SER A N 1
ATOM 534 C CA . SER A 1 69 ? -1.441 7.727 19.087 1.00 40.62 69 SER A CA 1
ATOM 535 C C . SER A 1 69 ? -0.317 8.393 18.282 1.00 40.62 69 SER A C 1
ATOM 537 O O . SER A 1 69 ? -0.196 8.224 17.066 1.00 40.62 69 SER A O 1
ATOM 539 N N . GLN A 1 70 ? 0.510 9.183 18.965 1.00 48.53 70 GLN A N 1
ATOM 540 C CA . GLN A 1 70 ? 1.912 9.325 18.573 1.00 48.53 70 GLN A CA 1
ATOM 541 C C . GLN A 1 70 ? 2.662 8.193 19.287 1.00 48.53 70 GLN A C 1
ATOM 543 O O . GLN A 1 70 ? 2.489 8.068 20.500 1.00 48.53 70 GLN A O 1
ATOM 548 N N . PRO A 1 71 ? 3.465 7.358 18.604 1.00 45.47 71 PRO A N 1
ATOM 549 C CA . PRO A 1 71 ? 4.422 6.532 19.321 1.00 45.47 71 PRO A CA 1
ATOM 550 C C . PRO A 1 71 ? 5.407 7.481 20.008 1.00 45.47 71 PRO A C 1
ATOM 552 O O . PRO A 1 71 ? 6.017 8.319 19.342 1.00 45.47 71 PRO A O 1
ATOM 555 N N . ALA A 1 72 ? 5.523 7.383 21.330 1.00 50.06 72 ALA A N 1
ATOM 556 C CA . ALA A 1 72 ? 6.559 8.097 22.058 1.00 50.06 72 ALA A CA 1
ATOM 557 C C . ALA A 1 72 ? 7.915 7.519 21.635 1.00 50.06 72 ALA A C 1
ATOM 559 O O . ALA A 1 72 ? 8.225 6.369 21.952 1.00 50.06 72 ALA A O 1
ATOM 560 N N . ASP A 1 73 ? 8.690 8.303 20.884 1.00 47.88 73 ASP A N 1
ATOM 561 C CA . ASP A 1 73 ? 10.110 8.019 20.703 1.00 47.88 73 ASP A CA 1
ATOM 562 C C . ASP A 1 73 ? 10.795 8.154 22.070 1.00 47.88 73 ASP A C 1
ATOM 564 O O . ASP A 1 73 ? 10.438 9.023 22.871 1.00 47.88 73 ASP A O 1
ATOM 568 N N . GLY A 1 74 ? 11.658 7.198 22.398 1.00 54.69 74 GLY A N 1
ATOM 569 C CA . GLY A 1 74 ? 11.909 6.846 23.794 1.00 54.69 74 GLY A CA 1
ATOM 570 C C . GLY A 1 74 ? 12.913 7.745 24.511 1.00 54.69 74 GLY A C 1
ATOM 571 O O . GLY A 1 74 ? 14.111 7.575 24.319 1.00 54.69 74 GLY A O 1
ATOM 572 N N . GLU A 1 75 ? 12.430 8.573 25.439 1.00 47.75 75 GLU A N 1
ATOM 573 C CA . GLU A 1 75 ? 13.229 9.141 26.534 1.00 47.75 75 GLU A CA 1
ATOM 574 C C . GLU A 1 75 ? 12.700 8.579 27.868 1.00 47.75 75 GLU A C 1
ATOM 576 O O . GLU A 1 75 ? 11.507 8.682 28.167 1.00 47.75 75 GLU A O 1
ATOM 581 N N . LEU A 1 76 ? 13.564 7.929 28.655 1.00 50.75 76 LEU A N 1
ATOM 582 C CA . LEU A 1 76 ? 13.204 7.302 29.937 1.00 50.75 76 LEU A CA 1
ATOM 583 C C . LEU A 1 76 ? 13.542 8.228 31.131 1.00 50.75 76 LEU A C 1
ATOM 585 O O . LEU A 1 76 ? 14.581 8.883 31.108 1.00 50.75 76 LEU A O 1
ATOM 589 N N . PRO A 1 77 ? 12.713 8.259 32.196 1.00 67.38 77 PRO A N 1
ATOM 590 C CA . PRO A 1 77 ? 12.966 9.010 33.439 1.00 67.38 77 PRO A CA 1
ATOM 591 C C . PRO A 1 77 ? 13.903 8.236 34.406 1.00 67.38 77 PRO A C 1
ATOM 593 O O . PRO A 1 77 ? 14.238 7.085 34.107 1.00 67.38 77 PRO A O 1
ATOM 596 N N . PRO A 1 78 ? 14.268 8.759 35.608 1.00 60.59 78 PRO A N 1
AT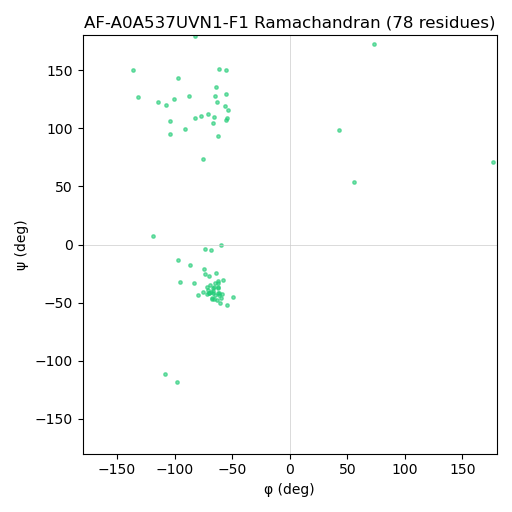OM 597 C CA . PRO A 1 78 ? 13.922 10.045 36.235 1.00 60.59 78 PRO A CA 1
ATOM 598 C C . PRO A 1 78 ? 15.151 11.003 36.236 1.00 60.59 78 PRO A C 1
ATOM 600 O O . PRO A 1 78 ? 15.486 11.373 35.113 1.00 60.59 78 PRO A O 1
ATOM 603 N N . PRO A 1 79 ? 15.871 11.431 37.315 1.00 58.06 79 PRO A N 1
ATOM 604 C CA . PRO A 1 79 ? 15.764 11.212 38.767 1.00 58.06 79 PRO A CA 1
ATOM 605 C C . PRO A 1 79 ? 15.035 12.380 39.492 1.00 58.06 79 PRO A C 1
ATOM 607 O O . PRO A 1 79 ? 13.855 12.606 39.233 1.00 58.06 79 PRO A O 1
ATOM 610 N N . VAL A 1 80 ? 15.714 13.071 40.421 1.00 60.50 80 VAL A N 1
ATOM 611 C CA . VAL A 1 80 ? 15.310 14.236 41.236 1.00 60.50 80 VAL A CA 1
ATOM 612 C C . VAL A 1 80 ? 16.544 15.108 41.491 1.00 60.50 80 VAL A C 1
ATOM 614 O O . VAL A 1 80 ? 17.644 14.510 41.544 1.00 60.50 80 VAL A 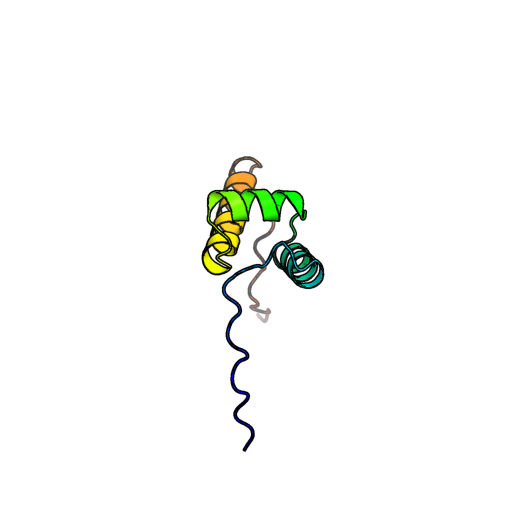O 1
#

Solvent-accessible surface area (backbone atoms only — not comparable to full-atom values): 5131 Å² total; per-residue (Å²): 138,82,82,77,71,73,73,75,77,70,50,56,58,46,84,89,38,66,68,53,43,54,52,48,26,71,72,69,74,46,54,70,64,58,51,47,56,41,27,68,75,57,39,45,32,41,75,45,37,52,50,52,51,51,50,50,51,52,52,53,52,62,76,44,74,90,71,92,83,76,84,78,80,90,81,82,83,81,92,132

pLDDT: mean 72.5, std 15.12, range [40.62, 88.62]